Protein 4QQH (pdb70)

InterPro domains:
  IPR001073 C1q domain [PF00386] (128-252)
  IPR001073 C1q domain [PR00007] (136-162)
  IPR001073 C1q domain [PR00007] (163-182)
  IPR001073 C1q domain [PR00007] (211-232)
  IPR001073 C1q domain [PR00007] (243-253)
  IPR001073 C1q domain [PS50871] (122-255)
  IPR001073 C1q domain [SM00110] (120-255)
  IPR008160 Collagen triple helix repeat [PF01391] (61-110)
  IPR008983 Tumour necrosis factor-like domain superfamily [G3DSA:2.60.120.40] (121-255)
  IPR008983 Tumour necrosis factor-like domain superfamily [SSF49842] (125-255)
  IPR050822 Cerebellin Synaptic Organizer [PTHR22923] (14-255)

Radius of gyration: 14.15 Å; Cα contacts (8 Å, |Δi|>4): 412; chains: 1; bounding box: 30×21×46 Å

Foldseek 3Di:
DFKWKFFFAFKDFAKAFGQRQRTDDGVPNQQDSVRQKRFDAFWAKKKKKWKFKAAAPDDFKWKKFKDKAHGTPGIFMGGDPNRGIDITMDMDIDTDDGGIIITMIIHGHITDRHHNPRNIMMIMGGDDGD

Structure (mmCIF, N/CA/C/O backbone):
data_4QQH
#
_entry.id   4QQH
#
_cell.length_a   76.230
_cell.length_b   76.230
_cell.length_c   125.407
_cell.angle_alpha   90.00
_cell.angle_beta   90.00
_cell.angle_gamma   120.00
#
_symmetry.space_group_name_H-M   'H 3 2'
#
loop_
_entity.id
_entity.type
_entity.pdbx_description
1 polymer 'Complement C1q-like protein 3'
2 non-polymer 'CADMIUM ION'
3 water water
#
loop_
_atom_site.group_PDB
_atom_site.id
_atom_site.type_symbol
_atom_site.label_atom_id
_atom_site.label_alt_id
_atom_site.label_comp_id
_atom_site.label_asym_id
_atom_site.label_entity_id
_atom_site.label_seq_id
_atom_site.pdbx_PDB_ins_code
_atom_site.Cartn_x
_atom_site.Cartn_y
_atom_site.Cartn_z
_atom_site.occupancy
_atom_site.B_iso_or_equiv
_atom_site.auth_seq_id
_atom_site.auth_comp_id
_atom_site.auth_asym_id
_atom_site.auth_atom_id
_atom_site.pdbx_PDB_model_num
ATOM 1 N N . LYS A 1 8 ? 2.975 10.244 8.283 1.00 24.33 8 LYS A N 1
ATOM 2 C CA . LYS A 1 8 ? 3.418 9.548 9.482 1.00 21.01 8 LYS A CA 1
ATOM 3 C C . LYS A 1 8 ? 3.138 10.396 10.716 1.00 19.50 8 LYS A C 1
ATOM 4 O O . LYS A 1 8 ? 3.544 11.555 10.787 1.00 19.41 8 LYS A O 1
ATOM 10 N N . ILE A 1 9 ? 2.419 9.827 11.679 1.00 13.58 9 ILE A N 1
ATOM 11 C CA . ILE A 1 9 ? 2.004 10.583 12.852 1.00 12.78 9 ILE A CA 1
ATOM 12 C C . ILE A 1 9 ? 2.222 9.738 14.105 1.00 11.44 9 ILE A C 1
ATOM 13 O O . ILE A 1 9 ? 1.544 8.727 14.297 1.00 11.11 9 ILE A O 1
ATOM 18 N N . ALA A 1 10 ? 3.153 10.156 14.958 1.00 10.46 10 ALA A N 1
ATOM 19 C CA . ALA A 1 10 ? 3.483 9.416 16.173 1.00 10.87 10 ALA A CA 1
ATOM 20 C C . ALA A 1 10 ? 4.260 10.310 17.118 1.00 10.20 10 ALA A C 1
ATOM 21 O O . ALA A 1 10 ? 5.036 11.154 16.668 1.00 11.77 10 ALA A O 1
ATOM 23 N N . PHE A 1 11 ? 4.071 10.132 18.420 1.00 9.40 11 PHE A N 1
ATOM 24 C CA . PHE A 1 11 ? 4.819 10.936 19.373 1.00 8.14 11 PHE A CA 1
ATOM 25 C C . PHE A 1 11 ? 4.999 10.194 20.680 1.00 8.44 11 PHE A C 1
ATOM 26 O O . PHE A 1 11 ? 4.263 9.256 20.974 1.00 8.22 11 PHE A O 1
ATOM 34 N N . TYR A 1 12 ? 5.991 10.640 21.450 1.00 8.57 12 TYR A N 1
ATOM 35 C CA . TYR A 1 12 ? 6.275 10.121 22.784 1.00 8.20 12 TYR A CA 1
ATOM 36 C C . TYR A 1 12 ? 7.011 11.202 23.562 1.00 8.45 12 TYR A C 1
ATOM 37 O O . TYR A 1 12 ? 8.018 11.729 23.085 1.00 8.42 12 TYR A O 1
ATOM 46 N N . ALA A 1 13 ? 6.512 11.534 24.747 1.00 8.66 13 ALA A N 1
ATOM 47 C CA . ALA A 1 13 ? 7.145 12.553 25.586 1.00 9.08 13 ALA A CA 1
ATOM 48 C C . ALA A 1 13 ? 7.013 12.217 27.061 1.00 9.22 13 ALA A C 1
ATOM 49 O O . ALA A 1 13 ? 6.057 11.549 27.480 1.00 8.92 13 ALA A O 1
ATOM 51 N N . GLY A 1 14 ? 7.980 12.683 27.845 1.00 8.95 14 GLY A N 1
ATOM 52 C CA . GLY A 1 14 ? 7.970 12.534 29.286 1.00 10.54 14 GLY A CA 1
ATOM 53 C C . GLY A 1 14 ? 7.780 13.847 30.021 1.00 9.14 14 GLY A C 1
ATOM 54 O O . GLY A 1 14 ? 7.938 14.929 29.444 1.00 10.63 14 GLY A O 1
ATOM 55 N N . LEU A 1 15 ? 7.450 13.754 31.303 1.00 10.65 15 LEU A N 1
ATOM 56 C CA . LEU A 1 15 ? 7.292 14.915 32.169 1.00 11.91 15 LEU A CA 1
ATOM 57 C C . LEU A 1 15 ? 8.620 15.326 32.742 1.00 13.59 15 LEU A C 1
ATOM 58 O O . LEU A 1 15 ? 9.294 14.501 33.356 1.00 18.50 15 LEU A O 1
ATOM 63 N N . LYS A 1 16 ? 8.991 16.591 32.579 1.00 13.34 16 LYS A N 1
ATOM 64 C CA . LYS A 1 16 ? 10.263 17.085 33.101 1.00 17.53 16 LYS A CA 1
ATOM 65 C C . LYS A 1 16 ? 10.138 17.708 34.478 1.00 20.26 16 LYS A C 1
ATOM 66 O O . LYS A 1 16 ? 11.119 17.789 35.226 1.00 25.37 16 LYS A O 1
ATOM 72 N N . ARG A 1 17 ? 8.946 18.186 34.800 1.00 13.94 17 ARG A N 1
ATOM 73 C CA . ARG A 1 17 ? 8.765 18.925 36.037 1.00 16.27 17 ARG A CA 1
ATOM 74 C C . ARG A 1 17 ? 7.650 18.303 36.836 1.00 14.16 17 ARG A C 1
ATOM 75 O O . ARG A 1 17 ? 6.854 17.535 36.306 1.00 14.12 17 ARG A O 1
ATOM 83 N N . GLN A 1 18 ? 7.610 18.613 38.129 1.00 17.34 18 GLN A N 1
ATOM 84 C CA . GLN A 1 18 ? 6.544 18.108 38.980 1.00 16.96 18 GLN A CA 1
ATOM 85 C C . GLN A 1 18 ? 5.317 19.020 38.898 1.00 14.25 18 GLN A C 1
ATOM 86 O O . GLN A 1 18 ? 5.440 20.220 38.671 1.00 15.68 18 GLN A O 1
ATOM 92 N N . HIS A 1 19 ? 4.134 18.431 39.025 1.00 11.83 19 HIS A N 1
ATOM 93 C CA . HIS A 1 19 ? 2.872 19.140 38.895 1.00 10.56 19 HIS A CA 1
ATOM 94 C C . HIS A 1 19 ? 1.898 18.619 39.933 1.00 10.46 19 HIS A C 1
ATOM 95 O O . HIS A 1 19 ? 2.042 17.498 40.422 1.00 10.36 19 HIS A O 1
ATOM 102 N N . GLU A 1 20 ? 0.891 19.426 40.243 1.00 9.79 20 GLU A N 1
ATOM 103 C CA . GLU A 1 20 ? -0.148 19.004 41.179 1.00 10.23 20 GLU A CA 1
ATOM 104 C C . GLU A 1 20 ? -1.443 19.741 40.897 1.00 11.19 20 GLU A C 1
ATOM 105 O O . GLU A 1 20 ? -1.433 20.807 40.270 1.00 11.45 20 GLU A O 1
ATOM 111 N N . GLY A 1 21 ? -2.559 19.167 41.351 1.00 10.87 21 GLY A N 1
ATOM 112 C CA . GLY A 1 21 ? -3.854 19.815 4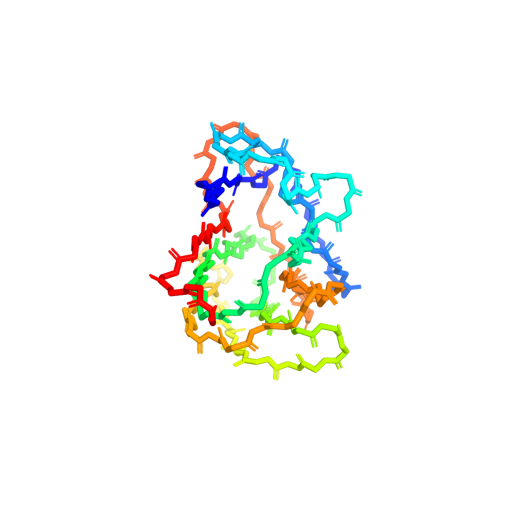1.228 1.00 11.62 21 GLY A CA 1
ATOM 113 C C . GLY A 1 21 ? -4.638 19.361 40.020 1.00 10.71 21 GLY A C 1
ATOM 114 O O . GLY A 1 21 ? -4.778 18.168 39.773 1.00 11.84 21 GLY A O 1
ATOM 115 N N . TYR A 1 22 ? -5.139 20.339 39.275 1.00 11.70 22 TYR A N 1
ATOM 116 C CA . TYR A 1 22 ? -6.069 20.151 38.174 1.00 12.45 22 TYR A CA 1
ATOM 117 C C . TYR A 1 22 ? -5.549 20.978 37.011 1.00 15.28 22 TYR A C 1
ATOM 118 O O . TYR A 1 22 ? -5.753 22.190 36.942 1.00 15.91 22 TYR A O 1
ATOM 127 N N . GLU A 1 23 ? -4.828 20.330 36.119 1.00 12.70 23 GLU A N 1
ATOM 128 C CA . GLU A 1 23 ? -4.262 21.017 34.973 1.00 11.30 23 GLU A CA 1
ATOM 129 C C . GLU A 1 23 ? -3.900 20.015 33.904 1.00 10.57 23 GLU A C 1
ATOM 130 O O . GLU A 1 23 ? -3.675 18.834 34.183 1.00 11.10 23 GLU A O 1
ATOM 136 N N . VAL A 1 24 ? -3.836 20.492 32.675 1.00 10.62 24 VAL A N 1
ATOM 137 C CA . VAL A 1 24 ? -3.268 19.699 31.600 1.00 11.12 24 VAL A CA 1
ATOM 138 C C . VAL A 1 24 ? -1.792 19.446 31.893 1.00 9.22 24 VAL A C 1
ATOM 139 O O . VAL A 1 24 ? -1.053 20.377 32.216 1.00 9.86 24 VAL A O 1
ATOM 143 N N . LEU A 1 25 ? -1.362 18.197 31.791 1.00 9.09 25 LEU A N 1
ATOM 144 C CA . LEU A 1 25 ? 0.045 17.848 31.976 1.00 9.95 25 LEU A CA 1
ATOM 145 C C . LEU A 1 25 ? 0.840 18.150 30.720 1.00 10.18 25 LEU A C 1
ATOM 146 O O . LEU A 1 25 ? 0.552 17.630 29.635 1.00 11.30 25 LEU A O 1
ATOM 151 N N . LYS A 1 26 ? 1.863 18.981 30.867 1.00 10.69 26 LYS A N 1
ATOM 152 C CA . LYS A 1 26 ? 2.726 19.317 29.748 1.00 13.04 26 LYS A CA 1
ATOM 153 C C . LYS A 1 26 ? 3.933 18.390 29.739 1.00 14.81 26 LYS A C 1
ATOM 154 O O . LYS A 1 26 ? 4.919 18.583 30.461 1.00 18.95 26 LYS A O 1
ATOM 160 N N . PHE A 1 27 ? 3.846 17.351 28.933 1.00 11.64 27 PHE A N 1
ATOM 161 C CA . PHE A 1 27 ? 4.991 16.481 28.760 1.00 12.31 27 PHE A CA 1
ATOM 162 C C . PHE A 1 27 ? 5.964 17.214 27.849 1.00 12.40 27 PHE A C 1
ATOM 163 O O . PHE A 1 27 ? 5.674 17.449 26.674 1.00 16.52 27 PHE A O 1
ATOM 171 N N . ASP A 1 28 ? 7.099 17.627 28.405 1.00 11.91 28 ASP A N 1
ATOM 172 C CA . ASP A 1 28 ? 7.995 18.549 27.722 1.00 13.73 28 ASP A CA 1
ATOM 173 C C . ASP A 1 28 ? 9.353 17.918 27.405 1.00 13.55 28 ASP A C 1
ATOM 174 O O . ASP A 1 28 ? 10.218 18.574 26.835 1.00 16.26 28 ASP A O 1
ATOM 179 N N . ASP A 1 29 ? 9.533 16.652 27.780 1.00 12.78 29 ASP A N 1
ATOM 180 C CA . ASP A 1 29 ? 10.735 15.893 27.431 1.00 12.93 29 ASP A CA 1
ATOM 181 C C . ASP A 1 29 ? 10.402 15.084 26.193 1.00 11.32 29 ASP A C 1
ATOM 182 O O . ASP A 1 29 ? 9.993 13.920 26.292 1.00 12.04 29 ASP A O 1
ATOM 187 N N . VAL A 1 30 ? 10.514 15.703 25.025 1.00 12.82 30 VAL A N 1
ATOM 188 C CA . VAL A 1 30 ? 9.987 15.101 23.808 1.00 12.24 30 VAL A CA 1
ATOM 189 C C . VAL A 1 30 ? 11.003 14.164 23.175 1.00 11.55 30 VAL A C 1
ATOM 190 O O . VAL A 1 30 ? 12.130 14.556 22.889 1.00 14.78 30 VAL A O 1
ATOM 194 N N . VAL A 1 31 ? 10.604 12.916 22.967 1.00 10.85 31 VAL A N 1
ATOM 195 C CA . VAL A 1 31 ? 11.501 11.909 22.415 1.00 11.28 31 VAL A CA 1
ATOM 196 C C . VAL A 1 31 ? 11.219 11.687 20.930 1.00 10.71 31 VAL A C 1
ATOM 197 O O . VAL A 1 31 ? 12.140 11.591 20.113 1.00 13.21 31 VAL A O 1
ATOM 201 N N . THR A 1 32 ? 9.937 11.608 20.591 1.00 10.59 32 THR A N 1
ATOM 202 C CA . THR A 1 32 ? 9.483 11.398 19.224 1.00 10.77 32 THR A CA 1
ATOM 203 C C . THR A 1 32 ? 8.324 12.340 18.958 1.00 10.33 32 THR A C 1
ATOM 204 O O . THR A 1 32 ? 7.474 12.507 19.823 1.00 10.23 32 THR A O 1
ATOM 208 N N . ASN A 1 33 ? 8.278 12.953 17.776 1.00 11.55 33 ASN A N 1
ATOM 209 C CA . ASN A 1 33 ? 7.174 13.849 17.448 1.00 11.21 33 ASN A CA 1
ATOM 210 C C . ASN A 1 33 ? 7.049 14.019 15.937 1.00 12.44 33 ASN A C 1
ATOM 211 O O . ASN A 1 33 ? 7.298 15.105 15.395 1.00 14.41 33 ASN A O 1
ATOM 216 N N . LEU A 1 34 ? 6.691 12.938 15.252 1.00 13.70 34 LEU A N 1
ATOM 217 C CA . LEU A 1 34 ? 6.583 12.944 13.793 1.00 14.90 34 LEU A CA 1
ATOM 218 C C . LEU A 1 34 ? 5.470 13.863 13.323 1.00 17.11 34 LEU A C 1
ATOM 219 O O . LEU A 1 34 ? 4.300 13.658 13.666 1.00 20.64 34 LEU A O 1
ATOM 224 N N . GLY A 1 35 ? 5.826 14.872 12.540 1.00 18.11 35 GLY A N 1
ATOM 225 C CA . GLY A 1 35 ? 4.836 15.788 12.013 1.00 20.44 35 GLY A CA 1
ATOM 226 C C . GLY A 1 35 ? 4.534 16.943 12.942 1.00 17.57 35 GLY A C 1
ATOM 227 O O . GLY A 1 35 ? 3.752 17.829 12.590 1.00 18.76 35 GLY A O 1
ATOM 228 N N . ASN A 1 36 ? 5.146 16.934 14.126 1.00 15.24 36 ASN A N 1
ATOM 229 C CA . ASN A 1 36 ? 4.988 18.014 15.097 1.00 14.15 36 ASN A CA 1
ATOM 230 C C . ASN A 1 36 ? 3.531 18.263 15.479 1.00 15.46 36 ASN A C 1
ATOM 231 O O . ASN A 1 36 ? 3.112 19.407 15.654 1.00 16.48 36 ASN A O 1
ATOM 236 N N . HIS A 1 37 ? 2.761 17.192 15.626 1.00 13.07 37 HIS A N 1
ATOM 237 C CA . HIS A 1 37 ? 1.351 17.328 15.970 1.00 12.23 37 HIS A CA 1
ATOM 238 C C . HIS A 1 37 ? 1.123 17.360 17.473 1.00 10.78 37 HIS A C 1
ATOM 239 O O . HIS A 1 37 ? 0.042 17.749 17.931 1.00 13.14 37 HIS A O 1
ATOM 246 N N . TYR A 1 38 ? 2.133 16.950 18.234 1.00 11.98 38 TYR A N 1
ATOM 247 C CA . TYR A 1 38 ? 2.128 17.127 19.682 1.00 11.15 38 TYR A CA 1
ATOM 248 C C . TYR A 1 38 ? 2.855 18.432 20.023 1.00 11.25 38 TYR A C 1
ATOM 249 O O . TYR A 1 38 ? 3.924 18.698 19.490 1.00 12.01 38 TYR A O 1
ATOM 258 N N . ASP A 1 39 ? 2.277 19.248 20.903 1.00 12.15 39 ASP A N 1
ATOM 259 C CA . ASP A 1 39 ? 2.881 20.519 21.301 1.00 11.91 39 ASP A CA 1
ATOM 260 C C . ASP A 1 39 ? 3.247 20.494 22.778 1.00 12.57 39 ASP A C 1
ATOM 261 O O . ASP A 1 39 ? 2.367 20.522 23.633 1.00 13.42 39 ASP A O 1
ATOM 266 N N . PRO A 1 40 ? 4.547 20.449 23.092 1.00 12.99 40 PRO A N 1
ATOM 267 C CA . PRO A 1 40 ? 4.961 20.382 24.500 1.00 14.18 40 PRO A CA 1
ATOM 268 C C . PRO A 1 40 ? 4.653 21.653 25.289 1.00 16.31 40 PRO A C 1
ATOM 269 O O . PRO A 1 40 ? 4.686 21.599 26.517 1.00 18.45 40 PRO A O 1
ATOM 273 N N . THR A 1 41 ? 4.361 22.763 24.615 1.00 14.30 41 THR A N 1
ATOM 274 C CA . THR A 1 41 ? 4.035 23.997 25.331 1.00 18.32 41 THR A CA 1
ATOM 275 C C . THR A 1 41 ? 2.583 24.000 25.812 1.00 16.31 41 THR A C 1
ATOM 276 O O . THR A 1 41 ? 2.220 24.795 26.678 1.00 19.16 41 THR A O 1
ATOM 280 N N . THR A 1 42 ? 1.758 23.105 25.268 1.00 16.95 42 THR A N 1
ATOM 281 C CA . THR A 1 42 ? 0.363 22.998 25.698 1.00 15.16 42 THR A CA 1
ATOM 282 C C . THR A 1 42 ? 0.015 21.623 26.274 1.00 15.93 42 THR A C 1
ATOM 283 O O . THR A 1 42 ? -0.999 21.488 26.966 1.00 16.28 42 THR A O 1
ATOM 287 N N . GLY A 1 43 ? 0.830 20.611 25.980 1.00 12.57 43 GLY A N 1
ATOM 288 C CA . GLY A 1 43 ? 0.519 19.242 26.367 1.00 13.39 43 GLY A CA 1
ATOM 289 C C . GLY A 1 43 ? -0.486 18.549 25.462 1.00 11.65 43 GLY A C 1
ATOM 290 O O . GLY A 1 43 ? -0.921 17.430 25.740 1.00 11.32 43 GLY A O 1
ATOM 291 N N . LYS A 1 44 ? -0.865 19.204 24.370 1.00 10.78 44 LYS A N 1
ATOM 292 C CA . LYS A 1 44 ? -1.921 18.681 23.511 1.00 10.27 44 LYS A CA 1
ATOM 293 C C . LYS A 1 44 ? -1.422 18.119 22.190 1.00 10.35 44 LYS A C 1
ATOM 294 O O . LYS A 1 44 ? -0.552 18.705 21.531 1.00 10.82 44 LYS A O 1
ATOM 300 N N . PHE A 1 45 ? -1.978 16.966 21.830 1.00 9.80 45 PHE A N 1
ATOM 301 C CA . PHE A 1 45 ? -1.888 16.432 20.488 1.00 9.24 45 PHE A CA 1
ATOM 302 C C . PHE A 1 45 ? -3.057 16.997 19.694 1.00 10.00 45 PHE A C 1
ATOM 303 O O . PHE A 1 45 ? -4.203 16.895 20.147 1.00 11.09 45 PHE A O 1
ATOM 311 N N . THR A 1 46 ? -2.793 17.572 18.528 1.00 10.49 46 THR A N 1
ATOM 312 C CA . THR A 1 46 ? -3.874 18.081 17.692 1.00 11.24 46 THR A CA 1
ATOM 313 C C . THR A 1 46 ? -3.997 17.248 16.427 1.00 11.81 46 THR A C 1
ATOM 314 O O . THR A 1 46 ? -3.040 17.123 15.661 1.00 12.92 46 THR A O 1
ATOM 318 N N . CYS A 1 47 ? -5.180 16.682 16.213 1.00 11.30 47 CYS A N 1
ATOM 319 C CA . CYS A 1 47 ? -5.453 15.884 15.029 1.00 11.39 47 CYS A CA 1
ATOM 320 C C . CYS A 1 47 ? -5.372 16.709 13.752 1.00 12.57 47 CYS A C 1
ATOM 321 O O . CYS A 1 47 ? -5.957 17.796 13.676 1.00 12.83 47 CYS A O 1
ATOM 324 N N . SER A 1 48 ? -4.669 16.184 12.750 1.00 13.41 48 SER A N 1
ATOM 325 C CA . SER A 1 48 ? -4.550 16.842 11.453 1.00 15.23 48 SER A CA 1
ATOM 326 C C . SER A 1 48 ? -5.278 16.084 10.346 1.00 14.98 48 SER A C 1
ATOM 327 O O . SER A 1 48 ? -5.550 16.645 9.290 1.00 18.76 48 SER A O 1
ATOM 330 N N . ILE A 1 49 ? -5.582 14.812 10.593 1.00 14.96 49 ILE A N 1
ATOM 331 C CA . ILE A 1 49 ? -6.166 13.908 9.602 1.00 18.07 49 ILE A CA 1
ATOM 332 C C . ILE A 1 49 ? -7.279 13.116 10.264 1.00 14.06 49 ILE A C 1
ATOM 333 O O . ILE A 1 49 ? -7.054 12.537 11.310 1.00 13.83 49 ILE A O 1
ATOM 338 N N . PRO A 1 50 ? -8.475 13.061 9.667 1.00 13.52 50 PRO A N 1
ATOM 339 C CA . PRO A 1 50 ? -9.500 12.236 10.322 1.00 14.29 50 PRO A CA 1
ATOM 340 C C . PRO A 1 50 ? -9.099 10.767 10.320 1.00 14.10 50 PRO A C 1
ATOM 341 O O . PRO A 1 50 ? -8.577 10.272 9.322 1.00 14.10 50 PRO A O 1
ATOM 345 N N . GLY A 1 51 ? -9.317 10.075 11.429 1.00 12.51 51 GLY A N 1
ATOM 346 C CA . GLY A 1 51 ? -8.907 8.688 11.498 1.00 13.24 51 GLY A CA 1
ATOM 347 C C . GLY A 1 51 ? -8.949 8.121 12.895 1.00 10.20 51 GLY A C 1
ATOM 348 O O . GLY A 1 51 ? -9.534 8.709 13.800 1.00 11.73 51 GLY A O 1
ATOM 349 N N . ILE A 1 52 ? -8.300 6.972 13.039 1.00 11.03 52 ILE A N 1
ATOM 350 C CA . ILE A 1 52 ? -8.307 6.178 14.250 1.00 10.75 52 ILE A CA 1
ATOM 351 C C . ILE A 1 52 ? -6.909 6.215 14.843 1.00 10.00 52 ILE A C 1
ATOM 352 O O . ILE A 1 52 ? -5.926 5.924 14.149 1.00 11.32 52 ILE A O 1
ATOM 357 N N . TYR A 1 53 ? -6.835 6.559 16.124 1.00 9.04 53 TYR A N 1
ATOM 358 C CA . TYR A 1 53 ? -5.579 6.826 16.814 1.00 9.43 53 TYR A CA 1
ATOM 359 C C . TYR A 1 53 ? -5.488 6.043 18.119 1.00 8.83 53 TYR A C 1
ATOM 360 O O . TYR A 1 53 ? -6.493 5.901 18.829 1.00 10.09 53 TYR A O 1
ATOM 369 N N . PHE A 1 54 ? -4.284 5.573 18.438 1.00 8.38 54 PHE A N 1
ATOM 370 C CA . PHE A 1 54 ? -3.989 4.942 19.716 1.00 8.20 54 PHE A CA 1
ATOM 371 C C . PHE A 1 54 ? -3.260 5.935 20.602 1.00 8.01 54 PHE A C 1
ATOM 372 O O . PHE A 1 54 ? -2.366 6.641 20.124 1.00 8.81 54 PHE A O 1
ATOM 380 N N . PHE A 1 55 ? -3.622 6.000 21.881 1.00 7.68 55 PHE A N 1
ATOM 381 C CA . PHE A 1 55 ? -2.862 6.784 22.860 1.00 7.91 55 PHE A CA 1
ATOM 382 C C . PHE A 1 55 ? -2.683 5.979 24.125 1.00 7.26 55 PHE A C 1
ATOM 383 O O . PHE A 1 55 ? -3.544 5.168 24.493 1.00 8.04 55 PHE A O 1
ATOM 391 N N . THR A 1 56 ? -1.583 6.229 24.820 1.00 7.78 56 THR A N 1
ATOM 392 C CA . THR A 1 56 ? -1.380 5.615 26.110 1.00 8.10 56 THR A CA 1
ATOM 393 C C . THR A 1 56 ? -0.658 6.605 27.023 1.00 6.92 56 THR A C 1
ATOM 394 O O . THR A 1 56 ? 0.067 7.492 26.552 1.00 8.30 56 THR A O 1
ATOM 398 N N . TYR A 1 57 ? -0.868 6.473 28.328 1.00 7.02 57 TYR A N 1
ATOM 399 C CA . TYR A 1 57 ? -0.194 7.337 29.283 1.00 7.05 57 TYR A CA 1
ATOM 400 C C . TYR A 1 57 ? 0.111 6.587 30.553 1.00 7.19 57 TYR A C 1
ATOM 401 O O . TYR A 1 57 ? -0.596 5.634 30.920 1.00 7.59 57 TYR A O 1
ATOM 410 N N . HIS A 1 58 ? 1.165 7.035 31.224 1.00 7.50 58 HIS A N 1
ATOM 411 C CA . HIS A 1 58 ? 1.591 6.491 32.500 1.00 7.51 58 HIS A CA 1
ATOM 412 C C . HIS A 1 58 ? 2.023 7.655 33.370 1.00 8.88 58 HIS A C 1
ATOM 413 O O . HIS A 1 58 ? 3.058 8.244 33.090 1.00 10.47 58 HIS A O 1
ATOM 420 N N . VAL A 1 59 ? 1.271 8.010 34.402 1.00 7.53 59 VAL A N 1
ATOM 421 C CA . VAL A 1 59 ? 1.637 9.143 35.244 1.00 7.99 59 VAL A CA 1
ATOM 422 C C . VAL A 1 59 ? 1.951 8.672 36.652 1.00 6.98 59 VAL A C 1
ATOM 423 O O . VAL A 1 59 ? 1.105 8.062 37.316 1.00 8.20 59 VAL A O 1
ATOM 427 N N . LEU A 1 60 ? 3.163 8.973 37.101 1.00 8.05 60 LEU A N 1
ATOM 428 C CA . LEU A 1 60 ? 3.636 8.545 38.403 1.00 8.43 60 LEU A CA 1
ATOM 429 C C . LEU A 1 60 ? 3.200 9.525 39.488 1.00 8.19 60 LEU A C 1
ATOM 430 O O . LEU A 1 60 ? 3.509 10.726 39.411 1.00 8.60 60 LEU A O 1
ATOM 435 N N . MET A 1 61 ? 2.486 9.029 40.493 1.00 7.94 61 MET A N 1
ATOM 436 C CA . MET A 1 61 ? 2.163 9.825 41.677 1.00 8.36 61 MET A CA 1
ATOM 437 C C . MET A 1 61 ? 3.405 10.114 42.500 1.00 10.60 61 MET A C 1
ATOM 438 O O . MET A 1 61 ? 4.276 9.255 42.650 1.00 12.40 61 MET A O 1
ATOM 443 N N . ARG A 1 62 ? 3.487 11.323 43.038 1.00 9.75 62 ARG A N 1
ATOM 444 C CA A ARG A 1 62 ? 4.571 11.700 43.931 0.53 12.01 62 ARG A CA 1
ATOM 445 C CA B ARG A 1 62 ? 4.585 11.673 43.932 0.47 11.73 62 ARG A CA 1
ATOM 446 C C . ARG A 1 62 ? 4.608 10.764 45.145 1.00 12.54 62 ARG A C 1
ATOM 447 O O . ARG A 1 62 ? 3.559 10.378 45.665 1.00 14.39 62 ARG A O 1
ATOM 462 N N . GLY A 1 63 ? 5.804 10.401 45.593 1.00 13.27 63 GLY A N 1
ATOM 463 C CA . GLY A 1 63 ? 5.946 9.562 46.770 1.00 14.22 63 GLY A CA 1
ATOM 464 C C . GLY A 1 63 ? 6.267 10.406 47.987 1.00 14.65 63 GLY A C 1
ATOM 465 O O . GLY A 1 63 ? 6.917 11.451 47.879 1.00 16.65 63 GLY A O 1
ATOM 466 N N . GLY A 1 64 ? 5.813 9.963 49.153 1.00 13.91 64 GLY A N 1
ATOM 467 C CA . GLY A 1 64 ? 6.125 10.636 50.401 1.00 17.54 64 GLY A CA 1
ATOM 468 C C . GLY A 1 64 ? 5.351 11.913 50.657 1.00 18.11 64 GLY A C 1
ATOM 469 O O . GLY A 1 64 ? 5.704 12.687 51.551 1.00 18.97 64 GLY A O 1
ATOM 470 N N . ASP A 1 65 ? 4.292 12.139 49.887 1.00 15.71 65 ASP A N 1
ATOM 471 C CA . ASP A 1 65 ? 3.491 13.344 50.049 1.00 19.07 65 ASP A CA 1
ATOM 472 C C . ASP A 1 65 ? 2.141 13.206 49.365 1.00 16.77 65 ASP A C 1
ATOM 473 O O . ASP A 1 65 ? 1.975 13.628 48.227 1.00 19.08 65 ASP A O 1
ATOM 478 N N . GLY A 1 66 ? 1.187 12.602 50.064 1.00 15.99 66 GLY A N 1
ATOM 479 C CA . GLY A 1 66 ? -0.146 12.416 49.517 1.00 14.85 66 GLY A CA 1
ATOM 480 C C . GLY A 1 66 ? -0.495 10.960 49.271 1.00 14.77 66 GLY A C 1
ATOM 481 O O . GLY A 1 66 ? 0.387 10.095 49.175 1.00 15.96 66 GLY A O 1
ATOM 482 N N . THR A 1 67 ? -1.787 10.676 49.158 1.00 13.48 67 THR A N 1
ATOM 483 C CA . THR A 1 67 ? -2.211 9.291 49.015 1.00 12.00 67 THR A CA 1
ATOM 484 C C . THR A 1 67 ? -2.989 8.977 47.747 1.00 10.76 67 THR A C 1
ATOM 485 O O . THR A 1 67 ? -3.083 7.807 47.393 1.00 12.04 67 THR A O 1
ATOM 489 N N . SER A 1 68 ? -3.542 9.977 47.068 1.00 10.97 68 SER A N 1
ATOM 490 C CA . SER A 1 68 ? -4.286 9.725 45.836 1.00 10.88 68 SER A CA 1
ATOM 491 C C . SER A 1 68 ? -3.946 10.717 44.740 1.00 10.53 68 SER A C 1
ATOM 492 O O . SER A 1 68 ? -3.701 11.899 45.008 1.00 10.42 68 SER A O 1
ATOM 495 N N . MET A 1 69 ? -3.972 10.247 43.502 1.00 9.09 69 MET A N 1
ATOM 496 C CA A MET A 1 69 ? -3.774 11.108 42.346 0.56 9.91 69 MET A CA 1
ATOM 497 C CA B MET A 1 69 ? -3.790 11.117 42.347 0.44 9.61 69 MET A CA 1
ATOM 498 C C . MET A 1 69 ? -4.605 10.567 41.189 1.00 8.27 69 MET A C 1
ATOM 499 O O . MET A 1 69 ? -4.673 9.354 40.992 1.00 9.34 69 MET A O 1
ATOM 508 N N . TRP A 1 70 ? -5.231 11.449 40.426 1.00 8.76 70 TRP A N 1
ATOM 509 C CA . TRP A 1 70 ? -6.021 11.049 39.266 1.00 9.09 70 TRP A CA 1
ATOM 510 C C . TRP A 1 70 ? -5.444 11.658 38.004 1.00 8.67 70 TRP A C 1
ATOM 511 O O . TRP A 1 70 ? -5.025 12.819 38.010 1.00 9.91 70 TRP A O 1
ATOM 522 N N . ALA A 1 71 ? -5.441 10.893 36.919 1.00 8.37 71 ALA A N 1
ATOM 523 C CA . ALA A 1 71 ? -5.016 11.409 35.623 1.00 9.61 71 ALA A CA 1
ATOM 524 C C . ALA A 1 71 ? -5.926 10.828 34.547 1.00 8.34 71 ALA A C 1
ATOM 525 O O . ALA A 1 71 ? -6.073 9.601 34.454 1.00 9.52 71 ALA A O 1
ATOM 527 N N . ASP A 1 72 ? -6.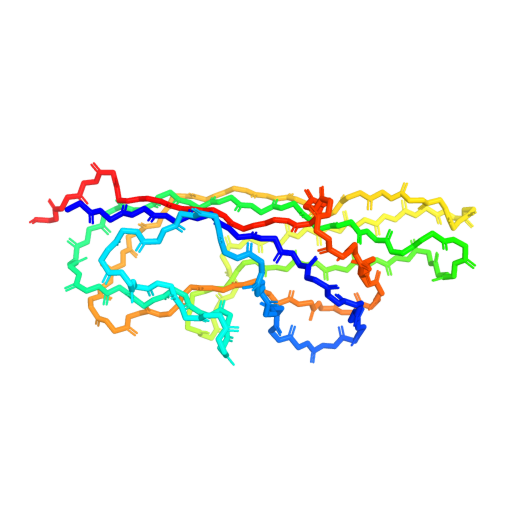525 11.710 33.752 1.00 8.72 72 ASP A N 1
ATOM 528 C CA . ASP A 1 72 ? -7.505 11.320 32.737 1.00 8.99 72 ASP A CA 1
ATOM 529 C C . ASP A 1 72 ? -7.022 11.689 31.353 1.00 7.63 72 ASP A C 1
ATOM 530 O O . ASP A 1 72 ? -6.389 12.737 31.188 1.00 12.35 72 ASP A O 1
ATOM 535 N N . LEU A 1 73 ? -7.333 10.877 30.354 1.00 8.35 73 LEU A N 1
ATOM 536 C CA . LEU A 1 73 ? -7.136 11.286 28.973 1.00 8.49 73 LEU A CA 1
ATOM 537 C C . LEU A 1 73 ? -8.419 11.929 28.469 1.00 8.22 73 LEU A C 1
ATOM 538 O O . LEU A 1 73 ? -9.508 11.361 28.626 1.00 9.01 73 LEU A O 1
ATOM 543 N N . CYS A 1 74 ? -8.278 13.107 27.869 1.00 8.23 74 CYS A N 1
ATOM 544 C CA . CYS A 1 74 ? -9.391 13.884 27.361 1.00 8.59 74 CYS A CA 1
ATOM 545 C C . CYS A 1 74 ? -9.299 14.070 25.863 1.00 8.40 74 CYS A C 1
ATOM 546 O O . CYS A 1 74 ? -8.198 14.138 25.300 1.00 9.31 74 CYS A O 1
ATOM 549 N N . LYS A 1 75 ? -10.464 14.158 25.230 1.00 8.64 75 LYS A N 1
ATOM 550 C CA . LYS A 1 75 ? -10.600 14.631 23.862 1.00 9.58 75 LYS A CA 1
ATOM 551 C C . LYS A 1 75 ? -11.433 15.899 23.929 1.00 9.91 75 LYS A C 1
ATOM 552 O O . LYS A 1 75 ? -12.601 15.854 24.351 1.00 10.27 75 LYS A O 1
ATOM 558 N N . ASN A 1 76 ? -10.847 17.031 23.549 1.00 9.59 76 ASN A N 1
ATOM 559 C CA . ASN A 1 76 ? -11.499 18.332 23.657 1.00 10.62 76 ASN A CA 1
ATOM 560 C C . ASN A 1 76 ? -11.921 18.573 25.100 1.00 10.90 76 ASN A C 1
ATOM 561 O O . ASN A 1 76 ? -11.046 18.770 25.944 1.00 17.30 76 ASN A O 1
ATOM 566 N N . ASN A 1 77 ? -13.213 18.552 25.422 1.00 11.07 77 ASN A N 1
ATOM 567 C CA . ASN A 1 77 ? -13.656 18.811 26.797 1.00 11.88 77 ASN A CA 1
ATOM 568 C C . ASN A 1 77 ? -14.251 17.587 27.481 1.00 11.55 77 ASN A C 1
ATOM 569 O O . ASN A 1 77 ? -14.940 17.702 28.495 1.00 13.39 77 ASN A O 1
ATOM 574 N N . GLN A 1 78 ? -13.961 16.414 26.931 1.00 10.94 78 GLN A N 1
ATOM 575 C CA . GLN A 1 78 ? -14.611 15.178 27.347 1.00 11.08 78 GLN A CA 1
ATOM 576 C C . GLN A 1 78 ? -13.602 14.123 27.793 1.00 10.83 78 GLN A C 1
ATOM 577 O O . GLN A 1 78 ? -12.638 13.833 27.084 1.00 10.92 78 GLN A O 1
ATOM 583 N N . VAL A 1 79 ? -13.818 13.547 28.964 1.00 9.83 79 VAL A N 1
ATOM 584 C CA . VAL A 1 79 ? -12.987 12.437 29.416 1.00 10.31 79 VAL A CA 1
ATOM 585 C C . VAL A 1 79 ? -13.197 11.218 28.527 1.00 9.26 79 VAL A C 1
ATOM 586 O O . VAL A 1 79 ? -14.341 10.836 28.257 1.00 11.19 79 VAL A O 1
ATOM 590 N N . ARG A 1 80 ? -12.102 10.614 28.063 1.00 9.18 80 ARG A N 1
ATOM 591 C CA . ARG A 1 80 ? -12.194 9.379 27.296 1.00 9.49 80 ARG A CA 1
ATOM 592 C C . ARG A 1 80 ? -11.578 8.186 28.013 1.00 8.81 80 ARG A C 1
ATOM 593 O O . ARG A 1 80 ? -11.869 7.055 27.638 1.00 10.06 80 ARG A O 1
ATOM 601 N N . ALA A 1 81 ? -10.743 8.430 29.019 1.00 8.27 81 ALA A N 1
ATOM 602 C CA . ALA A 1 81 ? -10.242 7.379 29.916 1.00 7.88 81 ALA A CA 1
ATOM 603 C C . ALA A 1 81 ? -9.898 8.025 31.242 1.00 7.76 81 ALA A C 1
ATOM 604 O O . ALA A 1 81 ? -9.446 9.170 31.260 1.00 8.48 81 ALA A O 1
ATOM 606 N N . SER A 1 82 ? -10.090 7.300 32.337 1.00 8.59 82 SER A N 1
ATOM 607 C CA . SER A 1 82 ? -9.706 7.790 33.657 1.00 8.14 82 SER A CA 1
ATOM 608 C C . SER A 1 82 ? -8.757 6.819 34.326 1.00 7.30 82 SER A C 1
ATOM 609 O O . SER A 1 82 ? -8.774 5.620 34.039 1.00 7.67 82 SER A O 1
ATOM 612 N N . ALA A 1 83 ? -7.931 7.329 35.230 1.00 7.51 83 ALA A N 1
ATOM 613 C CA . ALA A 1 83 ? -7.057 6.476 36.024 1.00 7.53 83 ALA A CA 1
ATOM 614 C C . ALA A 1 83 ? -6.805 7.113 37.381 1.00 7.77 83 ALA A C 1
ATOM 615 O O . ALA A 1 83 ? -6.861 8.341 37.532 1.00 8.91 83 ALA A O 1
ATOM 617 N N . ILE A 1 84 ? -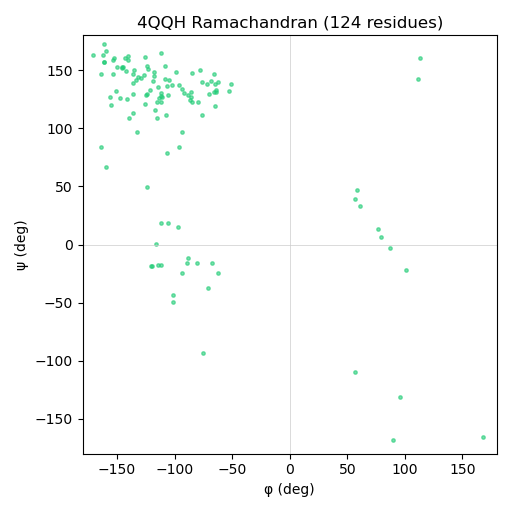6.532 6.261 38.366 1.00 8.55 84 ILE A N 1
ATOM 618 C CA . ILE A 1 84 ? -6.208 6.677 39.722 1.00 8.44 84 ILE A CA 1
ATOM 619 C C . ILE A 1 84 ? -4.961 5.915 40.167 1.00 7.92 84 ILE A C 1
ATOM 620 O O . ILE A 1 84 ? -4.754 4.749 39.791 1.00 8.79 84 ILE A O 1
ATOM 625 N N . ALA A 1 85 ? -4.122 6.597 40.940 1.00 8.26 85 ALA A N 1
ATOM 626 C CA . ALA A 1 85 ? -3.052 6.007 41.743 1.00 7.68 85 ALA A CA 1
ATOM 627 C C . ALA A 1 85 ? -3.407 6.252 43.204 1.00 8.79 85 ALA A C 1
ATOM 628 O O . ALA A 1 85 ? -3.831 7.351 43.551 1.00 9.05 85 ALA A O 1
ATOM 630 N N . GLN A 1 86 ? -3.257 5.248 44.059 1.00 8.94 86 GLN A N 1
ATOM 631 C CA . GLN A 1 86 ? -3.612 5.435 45.451 1.00 9.01 86 GLN A CA 1
ATOM 632 C C . GLN A 1 86 ? -2.779 4.542 46.346 1.00 9.10 86 GLN A C 1
ATOM 633 O O . GLN A 1 86 ? -2.655 3.348 46.096 1.00 9.99 86 GLN A O 1
ATOM 639 N N . ASP A 1 87 ? -2.229 5.122 47.408 1.00 10.12 87 ASP A N 1
ATOM 640 C CA . ASP A 1 87 ? -1.504 4.328 48.386 1.00 10.72 87 ASP A CA 1
ATOM 641 C C . ASP A 1 87 ? -1.505 5.025 49.728 1.00 10.56 87 ASP A C 1
ATOM 642 O O . ASP A 1 87 ? -1.006 6.149 49.856 1.00 12.15 87 ASP A O 1
ATOM 647 N N . ALA A 1 88 ? -2.067 4.353 50.726 1.00 11.52 88 ALA A N 1
ATOM 648 C CA . ALA A 1 88 ? -2.241 4.922 52.057 1.00 12.66 88 ALA A CA 1
ATOM 649 C C . ALA A 1 88 ? -0.927 5.276 52.742 1.00 12.82 88 ALA A C 1
ATOM 650 O O . ALA A 1 88 ? -0.900 6.131 53.629 1.00 14.09 88 ALA A O 1
ATOM 652 N N . ASP A 1 89 ? 0.156 4.616 52.345 1.00 11.79 89 ASP A N 1
ATOM 653 C CA . ASP A 1 89 ? 1.459 4.880 52.940 1.00 12.44 89 ASP A CA 1
ATOM 654 C C . ASP A 1 89 ? 2.287 5.848 52.113 1.00 12.10 89 ASP A C 1
ATOM 655 O O . ASP A 1 89 ? 3.491 5.992 52.343 1.00 14.60 89 ASP A O 1
ATOM 660 N N . GLN A 1 90 ? 1.625 6.535 51.188 1.00 12.08 90 GLN A N 1
ATOM 661 C CA . GLN A 1 90 ? 2.266 7.553 50.356 1.00 12.81 90 GLN A CA 1
ATOM 662 C C . GLN A 1 90 ? 3.388 6.962 49.502 1.00 13.09 90 GLN A C 1
ATOM 663 O O . GLN A 1 90 ? 4.385 7.632 49.222 1.00 15.96 90 GLN A O 1
ATOM 669 N N . ASN A 1 91 ? 3.228 5.712 49.085 1.00 11.60 91 ASN A N 1
ATOM 670 C CA . ASN A 1 91 ? 4.159 5.130 48.129 1.00 11.51 91 ASN A CA 1
ATOM 671 C C . ASN A 1 91 ? 3.896 5.602 46.717 1.00 10.14 91 ASN A C 1
ATOM 672 O O . ASN A 1 91 ? 2.757 5.902 46.355 1.00 11.85 91 ASN A O 1
ATOM 677 N N . TYR A 1 92 ? 4.962 5.656 45.923 1.00 9.91 92 TYR A N 1
ATOM 678 C CA . TYR A 1 92 ? 4.839 5.805 44.486 1.00 9.96 92 TYR A CA 1
ATOM 679 C C . TYR A 1 92 ? 3.875 4.783 43.912 1.00 9.09 92 TYR A C 1
ATOM 680 O O . TYR A 1 92 ? 3.914 3.609 44.298 1.00 9.17 92 TYR A O 1
ATOM 689 N N . ASP A 1 93 ? 3.035 5.214 42.979 1.00 9.03 93 ASP A N 1
ATOM 690 C CA . ASP A 1 93 ? 2.174 4.310 42.215 1.00 8.13 93 ASP A CA 1
ATOM 691 C C . ASP A 1 93 ? 1.701 5.058 40.965 1.00 6.76 93 ASP A C 1
ATOM 692 O O . ASP A 1 93 ? 1.829 6.289 40.900 1.00 8.90 93 ASP A O 1
ATOM 697 N N . TYR A 1 94 ? 1.206 4.333 39.967 1.00 8.28 94 TYR A N 1
ATOM 698 C CA . TYR A 1 94 ? 0.875 4.913 38.666 1.00 7.95 94 TYR A CA 1
ATOM 699 C C . TYR A 1 94 ? -0.605 5.024 38.367 1.00 7.87 94 TYR A C 1
ATOM 700 O O . TYR A 1 94 ? -1.391 4.105 38.674 1.00 9.93 94 TYR A O 1
ATOM 709 N N . ALA A 1 95 ? -0.972 6.116 37.699 1.00 7.78 95 ALA A N 1
ATOM 710 C CA . ALA A 1 95 ? -2.275 6.265 37.058 1.00 7.40 95 ALA A CA 1
ATOM 711 C C . ALA A 1 95 ? -2.019 6.155 35.557 1.00 7.82 95 ALA A C 1
ATOM 712 O O . ALA A 1 95 ? -1.375 7.033 34.972 1.00 9.11 95 ALA A O 1
ATOM 714 N N . SER A 1 96 ? -2.486 5.070 34.946 1.00 7.34 96 SER A N 1
ATOM 715 C CA A SER A 1 96 ? -2.169 4.757 33.559 0.69 8.00 96 SER A CA 1
ATOM 716 C CA B SER A 1 96 ? -2.175 4.786 33.554 0.31 7.81 96 SER A CA 1
ATOM 717 C C . SER A 1 96 ? -3.391 4.243 32.825 1.00 7.88 96 SER A C 1
ATOM 718 O O . SER A 1 96 ? -4.226 3.555 33.419 1.00 8.80 96 SER A O 1
ATOM 723 N N . ASN A 1 97 ? -3.494 4.540 31.534 1.00 7.61 97 ASN A N 1
ATOM 724 C CA . ASN A 1 97 ? -4.568 3.959 30.734 1.00 7.38 97 ASN A CA 1
ATOM 725 C C . ASN A 1 97 ? -4.213 4.073 29.265 1.00 6.77 97 ASN A C 1
ATOM 726 O O . ASN A 1 97 ? -3.211 4.696 28.905 1.00 7.81 97 ASN A O 1
ATOM 731 N N . SER A 1 98 ? -5.027 3.451 28.422 1.00 8.35 98 SER A N 1
ATOM 732 C CA . SER A 1 98 ? -4.819 3.415 26.974 1.00 8.41 98 SER A CA 1
ATOM 733 C C . SER A 1 98 ? -6.162 3.511 26.266 1.00 8.47 98 SER A C 1
ATOM 734 O O . SER A 1 98 ? -7.173 3.013 26.786 1.00 9.41 98 SER A O 1
ATOM 737 N N . VAL A 1 99 ? -6.186 4.102 25.073 1.00 7.97 99 VAL A N 1
ATOM 738 C CA . VAL A 1 99 ? -7.425 4.266 24.314 1.00 7.43 99 VAL A CA 1
ATOM 739 C C . VAL A 1 99 ? -7.200 4.085 22.824 1.00 7.63 99 VAL A C 1
ATOM 740 O O . VAL A 1 99 ? -6.071 4.196 22.334 1.00 8.61 99 VAL A O 1
ATOM 744 N N . VAL A 1 100 ? -8.289 3.817 22.109 1.00 8.12 100 VAL A N 1
ATOM 745 C CA . VAL A 1 100 ? -8.331 3.917 20.657 1.00 8.31 100 VAL A CA 1
ATOM 746 C C . VAL A 1 100 ? -9.499 4.827 20.342 1.00 8.57 100 VAL A C 1
ATOM 747 O O . VAL A 1 100 ? -10.630 4.522 20.727 1.00 8.91 100 VAL A O 1
ATOM 751 N N . LEU A 1 101 ? -9.229 5.935 19.657 1.00 8.53 101 LEU A N 1
ATOM 752 C CA . LEU A 1 101 ? -10.247 6.957 19.394 1.00 8.94 101 LEU A CA 1
ATOM 753 C C . LEU A 1 101 ? -10.359 7.297 17.930 1.00 9.82 101 LEU A C 1
ATOM 754 O O . LEU A 1 101 ? -9.346 7.333 17.218 1.00 11.10 101 LEU A O 1
ATOM 759 N N . HIS A 1 102 ? -11.573 7.598 17.482 1.00 9.75 102 HIS A N 1
ATOM 760 C CA . HIS A 1 102 ? -11.721 8.297 16.216 1.00 10.80 102 HIS A CA 1
ATOM 761 C C . HIS A 1 102 ? -11.614 9.797 16.461 1.00 11.46 102 HIS A C 1
ATOM 762 O O . HIS A 1 102 ? -12.270 10.329 17.367 1.00 12.60 102 HIS A O 1
ATOM 769 N N . LEU A 1 103 ? -10.791 10.470 15.656 1.00 10.60 103 LEU A N 1
ATOM 770 C CA . LEU A 1 103 ? -10.599 11.912 15.761 1.00 10.82 103 LEU A CA 1
ATOM 771 C C . LEU A 1 103 ? -10.904 12.607 14.447 1.00 11.54 103 LEU A C 1
ATOM 772 O O . LEU A 1 103 ? -10.728 12.029 13.370 1.00 12.21 103 LEU A O 1
ATOM 777 N N . GLU A 1 104 ? -11.341 13.859 14.557 1.00 11.67 104 GLU A N 1
ATOM 778 C CA . GLU A 1 104 ? -11.495 14.778 13.433 1.00 12.35 104 GLU A CA 1
ATOM 779 C C . GLU A 1 104 ? -10.418 15.849 13.505 1.00 12.13 104 GLU A C 1
ATOM 780 O O . GLU A 1 104 ? -9.958 16.169 14.586 1.00 11.62 104 GLU A O 1
ATOM 786 N N . PRO A 1 105 ? -10.037 16.428 12.355 1.00 13.03 105 PRO A N 1
ATOM 787 C CA . PRO A 1 105 ? -9.060 17.522 12.386 1.00 12.84 105 PRO A CA 1
ATOM 788 C C . PRO A 1 105 ? -9.450 18.648 13.346 1.00 12.62 105 PRO A C 1
ATOM 789 O O . PRO A 1 105 ? -10.589 19.117 13.361 1.00 13.28 105 PRO A O 1
ATOM 793 N N . GLY A 1 106 ? -8.492 19.054 14.171 1.00 12.53 106 GLY A N 1
ATOM 794 C CA . GLY A 1 106 ? -8.747 20.062 15.178 1.00 13.30 106 GLY A CA 1
ATOM 795 C C . GLY A 1 106 ? -8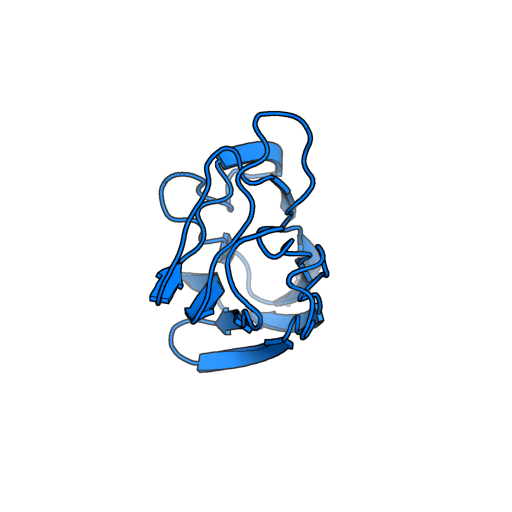.950 19.472 16.558 1.00 12.11 106 GLY A C 1
ATOM 796 O O . GLY A 1 106 ? -8.780 20.173 17.550 1.00 13.45 106 GLY A O 1
ATOM 797 N N . ASP A 1 107 ? -9.325 18.197 16.641 1.00 11.61 107 ASP A N 1
ATOM 798 C CA . ASP A 1 107 ? -9.534 17.590 17.950 1.00 10.39 107 ASP A CA 1
ATOM 799 C C . ASP A 1 107 ? -8.234 17.581 18.744 1.00 10.74 107 ASP A C 1
ATOM 800 O O . ASP A 1 107 ? -7.161 17.312 18.194 1.00 11.80 107 ASP A O 1
ATOM 805 N N . GLU A 1 108 ? -8.339 17.863 20.038 1.00 10.52 108 GLU A N 1
ATOM 806 C CA . GLU A 1 108 ? -7.188 17.913 20.922 1.00 10.35 108 GLU A CA 1
ATOM 807 C C . GLU A 1 108 ? -7.231 16.776 21.920 1.00 10.11 108 GLU A C 1
ATOM 808 O O . GLU A 1 108 ? -8.264 16.563 22.576 1.00 11.22 108 GLU A O 1
ATOM 814 N N . VAL A 1 109 ? -6.127 16.052 22.038 1.00 8.70 109 VAL A N 1
ATOM 815 C CA . VAL A 1 109 ? -6.045 14.938 22.980 1.00 8.67 109 VAL A CA 1
ATOM 816 C C . VAL A 1 109 ? -4.908 15.220 23.941 1.00 8.68 109 VAL A C 1
ATOM 817 O O . VAL A 1 109 ? -3.819 15.632 23.532 1.00 9.15 109 VAL A O 1
ATOM 821 N N . TYR A 1 110 ? -5.171 15.038 25.229 1.00 8.59 110 TYR A N 1
ATOM 822 C CA . TYR A 1 110 ? -4.205 15.412 26.258 1.00 8.67 110 TYR A CA 1
ATOM 82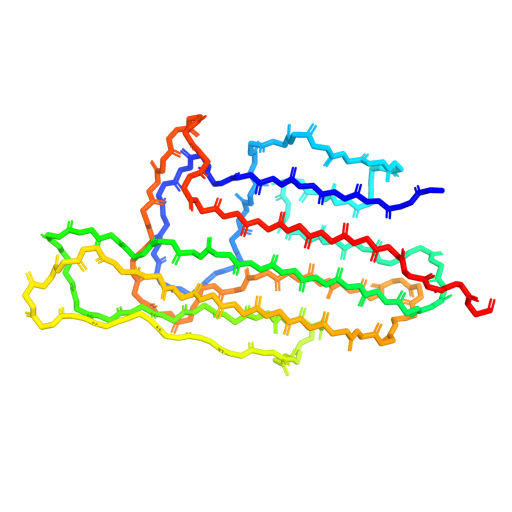3 C C . TYR A 1 110 ? -4.516 14.674 27.548 1.00 7.50 110 TYR A C 1
ATOM 824 O O . TYR A 1 110 ? -5.583 14.074 27.700 1.00 8.43 110 TYR A O 1
ATOM 833 N N . ILE A 1 111 ? -3.561 14.715 28.469 1.00 7.73 111 ILE A N 1
ATOM 834 C CA . ILE A 1 111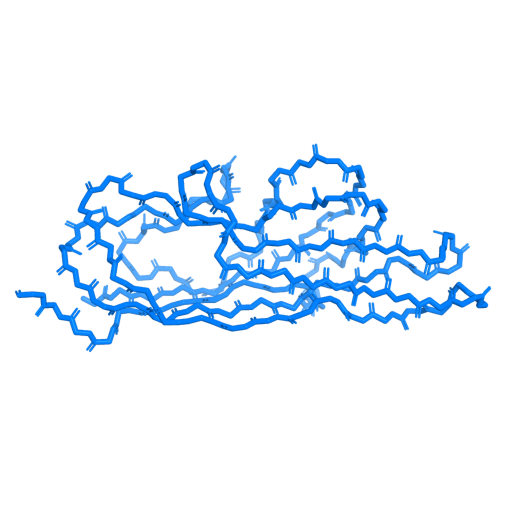 ? -3.726 14.132 29.783 1.00 8.52 111 ILE A CA 1
ATOM 835 C C . ILE A 1 111 ? -3.931 15.239 30.790 1.00 8.48 111 ILE A C 1
ATOM 836 O O . ILE A 1 111 ? -3.158 16.195 30.838 1.00 10.06 111 ILE A O 1
ATOM 841 N N . LYS A 1 112 ? -4.987 15.115 31.579 1.00 9.69 112 LYS A N 1
ATOM 842 C CA . LYS A 1 112 ? -5.308 16.080 32.612 1.00 10.90 112 LYS A CA 1
ATOM 843 C C . LYS A 1 112 ? -5.106 15.473 33.983 1.00 8.93 112 LYS A C 1
ATOM 844 O O . LYS A 1 112 ? -5.618 14.393 34.280 1.00 10.92 112 LYS A O 1
ATOM 850 N N . LEU A 1 113 ? -4.333 16.151 34.812 1.00 10.78 113 LEU A N 1
ATOM 851 C CA . LEU A 1 113 ? -4.266 15.826 36.209 1.00 11.31 113 LEU A CA 1
ATOM 852 C C . LEU A 1 113 ? -5.598 16.225 36.827 1.00 11.83 113 LEU A C 1
ATOM 853 O O . LEU A 1 113 ? -6.036 17.363 36.618 1.00 14.89 113 LEU A O 1
ATOM 858 N N . ASP A 1 114 ? -6.241 15.333 37.581 1.00 12.04 114 ASP A N 1
ATOM 859 C CA . ASP A 1 114 ? -7.556 15.597 38.160 1.00 12.94 114 ASP A CA 1
ATOM 860 C C . ASP A 1 114 ? -7.559 15.426 39.679 1.00 12.30 114 ASP A C 1
ATOM 861 O O . ASP A 1 114 ? -8.419 14.767 40.265 1.00 14.36 114 ASP A O 1
ATOM 866 N N . GLY A 1 115 ? -6.578 16.057 40.313 1.00 11.42 115 GLY A N 1
ATOM 867 C CA . GLY A 1 115 ? -6.388 15.963 41.748 1.00 12.09 115 GLY A CA 1
ATOM 868 C C . GLY A 1 115 ? -5.123 15.197 42.085 1.00 10.75 115 GLY A C 1
ATOM 869 O O . GLY A 1 115 ? -4.776 14.196 41.444 1.00 11.56 115 GLY A O 1
ATOM 870 N N . GLY A 1 116 ? -4.439 15.656 43.121 1.00 10.99 116 GLY A N 1
ATOM 871 C CA . GLY A 1 116 ? -3.238 15.006 43.599 1.00 11.16 116 GLY A CA 1
ATOM 872 C C . GLY A 1 116 ? -1.964 15.500 42.948 1.00 10.60 116 GLY A C 1
ATOM 873 O O . GLY A 1 116 ? -1.947 16.505 42.236 1.00 12.52 116 GLY A O 1
ATOM 874 N N . LYS A 1 117 ? -0.887 14.760 43.193 1.00 10.55 117 LYS A N 1
ATOM 875 C CA . LYS A 1 117 ? 0.468 15.232 42.925 1.00 11.43 117 LYS A CA 1
ATOM 876 C C . LYS A 1 117 ? 1.224 14.267 42.031 1.00 10.99 117 LYS A C 1
ATOM 877 O O . LYS A 1 117 ? 1.259 13.064 42.294 1.00 11.97 117 LYS A O 1
ATOM 883 N N . ALA A 1 118 ? 1.807 14.795 40.960 1.00 12.79 118 ALA A N 1
ATOM 884 C CA . ALA A 1 118 ? 2.578 14.006 40.011 1.00 12.80 118 ALA A CA 1
ATOM 885 C C . ALA A 1 118 ? 4.076 14.223 40.171 1.00 12.00 118 ALA A C 1
ATOM 886 O O . ALA A 1 118 ? 4.539 15.346 40.409 1.00 15.86 118 ALA A O 1
ATOM 888 N N . HIS A 1 119 ? 4.825 13.135 40.023 1.00 13.57 119 HIS A N 1
ATOM 889 C CA . HIS A 1 119 ? 6.266 13.166 40.196 1.00 15.51 119 HIS A CA 1
ATOM 890 C C . HIS A 1 119 ? 6.910 13.886 39.037 1.00 17.23 119 HIS A C 1
ATOM 891 O O . HIS A 1 119 ? 6.527 13.696 37.906 1.00 17.08 119 HIS A O 1
ATOM 898 N N . GLY A 1 120 ? 7.893 14.719 39.329 1.00 19.21 120 GLY A N 1
ATOM 899 C CA . GLY A 1 120 ? 8.545 15.453 38.276 1.00 25.15 120 GLY A CA 1
ATOM 900 C C . GLY A 1 120 ? 9.917 14.935 37.989 1.00 30.25 120 GLY A C 1
ATOM 901 O O . GLY A 1 120 ? 10.888 15.518 38.464 1.00 40.90 120 GLY A O 1
ATOM 902 N N . GLY A 1 121 ? 10.002 13.836 37.247 1.00 32.34 121 GLY A N 1
ATOM 903 C CA . GLY A 1 121 ? 11.289 13.311 36.842 1.00 35.71 121 GLY A CA 1
ATOM 904 C C . GLY A 1 121 ? 11.880 14.359 35.913 1.00 39.77 121 GLY A C 1
ATOM 905 O O . GLY A 1 121 ? 11.144 14.989 35.180 1.00 43.74 121 GLY A O 1
ATOM 906 N N . ASN A 1 122 ? 13.200 14.514 35.913 1.00 37.69 122 ASN A N 1
ATOM 907 C CA . ASN A 1 122 ? 13.844 15.418 34.960 1.00 34.57 122 ASN A CA 1
ATOM 908 C C . ASN A 1 122 ? 13.868 14.772 33.566 1.00 31.22 122 ASN A C 1
ATOM 909 O O . ASN A 1 122 ? 12.895 14.880 32.825 1.00 34.89 122 ASN A O 1
ATOM 914 N N . ASN A 1 123 ? 14.951 14.080 33.225 1.00 2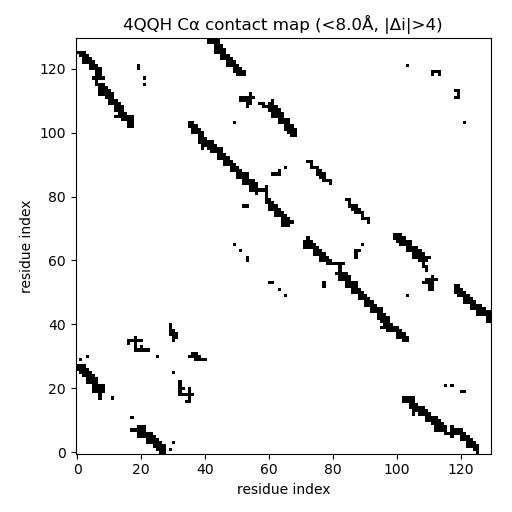7.06 123 ASN A N 1
ATOM 915 C CA . ASN A 1 123 ? 15.042 13.397 31.945 1.00 24.65 123 ASN A CA 1
ATOM 916 C C . ASN A 1 123 ? 14.890 11.882 32.094 1.00 20.16 123 ASN A C 1
ATOM 917 O O . ASN A 1 123 ? 15.281 11.140 31.198 1.00 26.68 123 ASN A O 1
ATOM 919 N N . ASN A 1 124 ? 14.332 11.414 33.212 1.00 19.54 124 ASN A N 1
ATOM 920 C CA . ASN A 1 124 ? 14.227 9.964 33.425 1.00 15.90 124 ASN A CA 1
ATOM 921 C C . ASN A 1 124 ? 12.953 9.365 32.860 1.00 14.20 124 ASN A C 1
ATOM 922 O O . ASN A 1 124 ? 12.845 8.143 32.805 1.00 13.75 124 ASN A O 1
ATOM 927 N N . LYS A 1 125 ? 11.982 10.193 32.468 1.00 12.41 125 LYS A N 1
ATOM 928 C CA . LYS A 1 125 ? 10.822 9.685 31.737 1.00 11.19 125 LYS A CA 1
ATOM 929 C C . LYS A 1 125 ? 10.054 8.615 32.526 1.00 8.41 125 LYS A C 1
ATOM 930 O O . LYS A 1 125 ? 9.694 7.550 31.999 1.00 9.21 125 LYS A O 1
ATOM 936 N N . TYR A 1 126 ? 9.805 8.908 33.799 1.00 8.76 126 TYR A N 1
ATOM 937 C CA . TYR A 1 126 ? 8.888 8.103 34.597 1.00 8.86 126 TYR A CA 1
ATOM 938 C C . TYR A 1 126 ? 7.436 8.294 34.171 1.00 8.47 126 TYR A C 1
ATOM 939 O O . TYR A 1 126 ? 6.648 7.343 34.203 1.00 8.79 126 TYR A O 1
ATOM 948 N N . SER A 1 127 ? 7.060 9.519 33.810 1.00 8.93 127 SER A N 1
ATOM 949 C CA . SER A 1 127 ? 5.677 9.834 33.457 1.00 8.50 127 SER A CA 1
ATOM 950 C C . SER A 1 127 ? 5.621 10.188 31.997 1.00 8.12 127 SER A C 1
ATOM 951 O O . SER A 1 127 ? 6.376 11.063 31.545 1.00 10.22 127 SER A O 1
ATOM 954 N N . THR A 1 128 ? 4.751 9.511 31.258 1.00 8.16 128 THR A N 1
ATOM 955 C CA . THR A 1 128 ? 4.806 9.552 29.803 1.00 8.23 128 THR A CA 1
ATOM 956 C C . THR A 1 128 ? 3.442 9.620 29.125 1.00 7.70 128 THR A C 1
ATOM 957 O O . THR A 1 128 ? 2.417 9.256 29.705 1.00 8.42 128 THR A O 1
ATOM 961 N N . P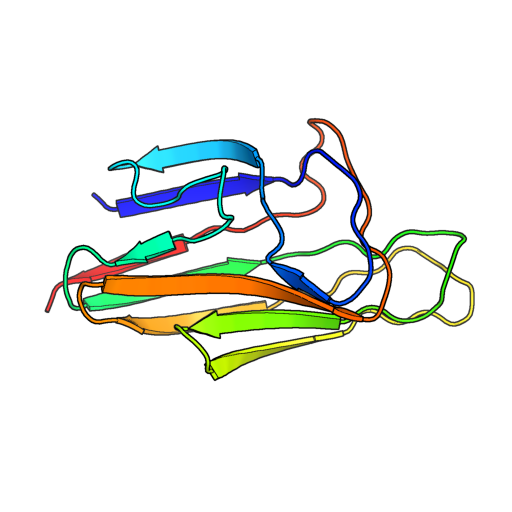HE A 1 129 ? 3.478 10.023 27.859 1.00 7.61 129 PHE A N 1
ATOM 962 C CA . PHE A 1 129 ? 2.307 10.161 26.990 1.00 8.03 129 PHE A CA 1
ATOM 963 C C . PHE A 1 129 ? 2.776 9.827 25.582 1.00 7.66 129 PHE A C 1
ATOM 964 O O . PHE A 1 129 ? 3.778 10.387 25.129 1.00 8.63 129 PHE A O 1
ATOM 972 N N . SER A 1 130 ? 2.101 8.890 24.914 1.00 8.04 130 SER A N 1
ATOM 973 C CA A SER A 1 130 ? 2.467 8.578 23.544 0.64 8.30 130 SER A CA 1
ATOM 974 C CA B SER A 1 130 ? 2.465 8.461 23.565 0.36 8.56 130 SER A CA 1
ATOM 975 C C . SER A 1 130 ? 1.229 8.258 22.721 1.00 8.33 130 SER A C 1
ATOM 976 O O . SER A 1 130 ? 0.143 8.012 23.251 1.00 8.50 130 SER A O 1
ATOM 981 N N . GLY A 1 131 ? 1.403 8.297 21.410 1.00 9.07 131 GLY A N 1
ATOM 982 C CA . GLY A 1 131 ? 0.286 8.019 20.533 1.00 10.48 131 GLY A CA 1
ATOM 983 C C . GLY A 1 131 ? 0.725 7.902 19.098 1.00 9.94 131 GLY A C 1
ATOM 984 O O . GLY A 1 131 ? 1.823 8.318 18.738 1.00 10.62 131 GLY A O 1
ATOM 985 N N . PHE A 1 132 ? -0.130 7.314 18.267 1.00 10.00 132 PHE A N 1
ATOM 986 C CA . PHE A 1 132 ? 0.126 7.240 16.840 1.00 9.82 132 PHE A CA 1
ATOM 987 C C . PHE A 1 132 ? -1.168 6.961 16.106 1.00 9.93 132 PHE A C 1
ATOM 988 O O . PHE A 1 132 ? -2.132 6.448 16.678 1.00 9.81 132 PHE A O 1
ATOM 996 N N . ILE A 1 133 ? -1.191 7.326 14.834 1.00 10.00 133 ILE A N 1
ATOM 997 C CA . ILE A 1 133 ? -2.341 7.018 14.004 1.00 10.65 133 ILE A CA 1
ATOM 998 C C . ILE A 1 133 ? -2.294 5.535 13.641 1.00 11.14 133 ILE A C 1
ATOM 999 O O . ILE A 1 133 ? -1.217 4.979 13.389 1.00 12.43 133 ILE A O 1
ATOM 1004 N N . ILE A 1 134 ? -3.465 4.900 13.654 1.00 10.32 134 ILE A N 1
ATOM 1005 C CA . ILE A 1 134 ? -3.628 3.512 13.223 1.00 12.55 134 ILE A CA 1
ATOM 1006 C C . ILE A 1 134 ? -4.210 3.467 11.809 1.00 12.76 134 ILE A C 1
ATOM 1007 O O . ILE A 1 134 ? -3.697 2.760 10.937 1.00 16.51 134 ILE A O 1
ATOM 1012 N N . TYR A 1 135 ? -5.287 4.217 11.595 1.00 13.10 135 TYR A N 1
ATOM 1013 C CA . TYR A 1 135 ? -5.954 4.318 10.294 1.00 14.39 135 TYR A CA 1
ATOM 1014 C C . TYR A 1 135 ? -6.254 5.754 9.930 1.00 13.43 135 TYR A C 1
ATOM 1015 O O . TYR A 1 135 ? -6.653 6.542 10.787 1.00 14.62 135 TYR A O 1
ATOM 1024 N N . ALA A 1 136 ? -6.102 6.090 8.659 1.00 15.26 136 ALA A N 1
ATOM 1025 C CA . ALA A 1 136 ? -6.662 7.330 8.148 1.00 15.81 136 ALA A CA 1
ATOM 1026 C C . ALA A 1 136 ? -8.017 7.042 7.503 1.00 18.45 136 ALA A C 1
ATOM 1027 O O . ALA A 1 136 ? -8.166 6.054 6.780 1.00 21.55 136 ALA A O 1
ATOM 1029 N N . ASP A 1 137 ? -9.007 7.893 7.762 1.00 18.50 137 ASP A N 1
ATOM 1030 C CA . ASP A 1 137 ? -10.312 7.750 7.118 1.00 22.36 137 ASP A CA 1
ATOM 1031 C C . ASP A 1 137 ? -10.180 7.841 5.599 1.00 27.72 137 ASP A C 1
ATOM 1032 O O . ASP A 1 137 ? -9.279 8.508 5.089 1.00 28.97 137 ASP A O 1
#

Nearest PDB structures (foldseek):
  4qqp-assembly1_A  TM=1.007E+00  e=3.522E-27  Mus musculus
  4qql-assembly1_C  TM=1.004E+00  e=4.137E-26  Mus musculus
  4d7y-assembly1_A  TM=1.003E+00  e=9.900E-25  Mus musculus
  4qqo-assembly1_A  TM=9.839E-01  e=2.250E-24  Mus musculus
  4qpy-assembly1_C  TM=9.322E-01  e=8.755E-21  Mus musculus

Solvent-accessible surface area: 6292 Å² total; per-residue (Å²): 212,11,26,7,68,0,0,2,89,114,107,27,90,22,159,62,37,0,73,0,47,22,57,76,50,34,79,49,123,45,4,58,35,104,58,0,60,4,56,3,51,72,45,0,48,0,56,0,24,0,81,0,9,3,31,19,62,66,28,60,26,0,100,0,10,0,6,48,54,154,90,74,100,14,68,13,85,2,111,38,90,114,71,81,124,65,86,0,41,58,58,16,89,21,75,0,88,72,48,21,57,0,21,0,57,0,48,3,25,60,0,43,24,5,96,59,98,69,112,2,18,0,28,2,97,38,74,145,65,110

Organism: Mus musculus (NCBI:txid10090)

CATH classification: 2.60.120.40

GO terms:
  GO:0005515 protein binding (F, IPI)
  GO:0005576 extracellular region (C, IDA)
  GO:0050807 regulation of synapse organization (P, IDA)
  GO:0042802 identical protein binding (F, IPI)
  GO:0098686 hippocampal mossy fiber to CA3 synapse (C, IDA)
  GO:0098686 hippocampal mossy fiber to CA3 synapse (C, IMP)
  GO:0098978 glutamatergic synapse (C, IDA)
  GO:0098978 glutamatergic synapse (C, IMP)
  GO:0097107 postsynaptic density assembly (P, IDA)
  GO:0097107 postsynaptic density assembly (P, IMP)
  GO:0099645 neurotransmitter receptor localization to postsynaptic specialization membrane (P, IDA)
  GO:0099645 neurotransmitter receptor localization to postsynaptic specialization membrane (P, IMP)
  GO:0043083 synaptic cleft (C, IDA)

Sequence (130 aa):
KIAFYAGLKRQHEGYEVLKFDDVVTNLGNHYDPTTGKFTCSIPGIYFFTYHVLMRRGGDGTSMMWADLCKNNQVRASAIAQDADQNYDYASSNSVVLHLEPGDEVYIKLDGGKAHGGNNNKYSTFSSGFIIYAD

B-factor: mean 16.03, std 9.83, range [6.76, 122.13]

Secondary structure (DSSP, 8-state):
--EEEEE--S-EEEEEE----EEEEEETT-EETTTTEEE--S-EEEEEEEEEEBPSSS-SEEEEEEEETTEEEEEEEEE-TT----EEEEEEEEEE-TT-EEEEEEEEEEE---SSS--SEEEEEEEEE-